Protein AF-A0A0B7F6C9-F1 (afdb_monomer_lite)

Radius of gyration: 16.37 Å; chains: 1; bounding box: 36×38×48 Å

pLDDT: mean 70.22, std 18.42, range [18.95, 94.69]

Foldseek 3Di:
DAQDFDLWDADPPAWIQGSLRDIDGHDNVVSVLLVVLLVVLQVDQWADADVVGGTAQAFDDPDDDWDKDWDWDDDPPDIDIYIYTPDDLPGFATPDDRVPRGGHDPSVSVNVVVSCVSVPPPDDPDDDNPPPVVVVVCVVPVDPPPDDPPDPVVPD

Sequence (156 aa):
MIASGASLTLFRPDIAIDAMGRVLVLKQVDWNALTEIAEEITSLPKPKARPYHPSAWEMNQDVFCVPAQDIYVFKSNVSSVVRVRGWRGERSQLSYPVGNITNLPDSLHSLLIYSREVWRNYIAYREGANKVILDEVRRMFPVEPIHDEHSLDDLD

Secondary structure (DSSP, 8-state):
------SEEEETTTEEEETT--EEEPPHHHHHHHHHHHHHHHHSPPPPPBTTB-S-EEBP-S-S---EEEEEEEETTEEEEEEEES--SS--EEEEEETTEEE--HHHHHHHHHHHHTTTT--TT---S-HHHHHHHHHHS-PPP-S----GGG--

Structure (mmCIF, N/CA/C/O backbone):
data_AF-A0A0B7F6C9-F1
#
_entry.id   AF-A0A0B7F6C9-F1
#
loop_
_atom_site.group_PDB
_atom_site.id
_atom_site.type_symbol
_atom_site.label_atom_id
_atom_site.label_alt_id
_atom_site.label_comp_id
_atom_site.label_asym_id
_atom_site.label_entity_id
_atom_site.label_seq_id
_atom_site.pdbx_PDB_ins_code
_atom_site.Cartn_x
_atom_site.Cartn_y
_atom_site.Cartn_z
_atom_site.occupancy
_atom_site.B_iso_or_equiv
_atom_site.auth_seq_id
_atom_site.auth_comp_id
_atom_site.auth_asym_id
_atom_site.auth_atom_id
_atom_site.pdbx_PDB_model_num
ATOM 1 N N . MET A 1 1 ? -1.806 3.232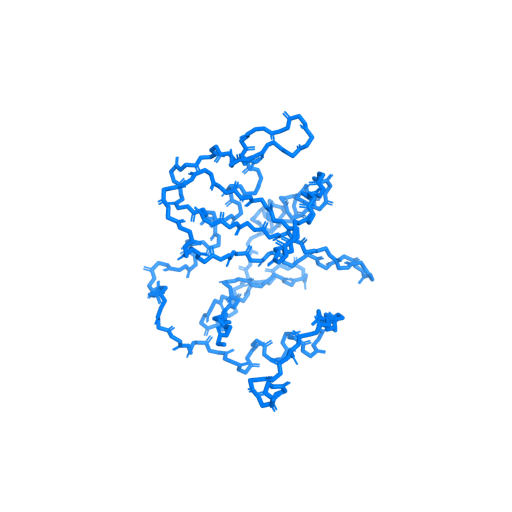 -22.338 1.00 18.95 1 MET A N 1
ATOM 2 C CA . MET A 1 1 ? -1.340 1.862 -22.015 1.00 18.95 1 MET A CA 1
ATOM 3 C C . MET A 1 1 ? -1.062 1.803 -20.516 1.00 18.95 1 MET A C 1
ATOM 5 O O . MET A 1 1 ? -0.039 2.305 -20.067 1.00 18.95 1 MET A O 1
ATOM 9 N N . ILE A 1 2 ? -2.031 1.339 -19.725 1.00 22.33 2 ILE A N 1
ATOM 10 C CA . ILE A 1 2 ? -1.971 1.350 -18.255 1.00 22.33 2 ILE A CA 1
ATOM 11 C C . ILE A 1 2 ? -1.698 -0.087 -17.806 1.00 22.33 2 ILE A C 1
ATOM 13 O O . ILE A 1 2 ? -2.549 -0.961 -17.968 1.00 22.33 2 ILE A O 1
ATOM 17 N N . ALA A 1 3 ? -0.495 -0.338 -17.286 1.00 25.12 3 ALA A N 1
ATOM 18 C CA . ALA A 1 3 ? -0.100 -1.642 -16.764 1.00 25.12 3 ALA A CA 1
ATOM 19 C C . ALA A 1 3 ? -0.990 -1.988 -15.563 1.00 25.12 3 ALA A C 1
ATOM 21 O O . ALA A 1 3 ? -0.864 -1.392 -14.496 1.00 25.12 3 ALA A O 1
ATOM 22 N N . SER A 1 4 ? -1.928 -2.916 -15.754 1.00 38.97 4 SER A N 1
ATOM 23 C CA . SER A 1 4 ? -2.851 -3.346 -14.708 1.00 38.97 4 SER A CA 1
ATOM 24 C C . SER A 1 4 ? -2.540 -4.761 -14.240 1.00 38.97 4 SER A C 1
ATOM 26 O O . SER A 1 4 ? -2.589 -5.714 -15.011 1.00 38.97 4 SER A O 1
ATOM 28 N N . GLY A 1 5 ? -2.234 -4.872 -12.950 1.00 47.72 5 GLY A N 1
ATOM 29 C CA . GLY A 1 5 ? -2.120 -6.114 -12.196 1.00 47.72 5 GLY A CA 1
ATOM 30 C C . GLY A 1 5 ? -2.383 -5.802 -10.725 1.00 47.72 5 GLY A C 1
ATOM 31 O O . GLY A 1 5 ? -1.771 -4.882 -10.190 1.00 47.72 5 GLY A O 1
ATOM 32 N N . ALA A 1 6 ? -3.312 -6.508 -10.078 1.00 54.06 6 ALA A N 1
ATOM 33 C CA . ALA A 1 6 ? -3.417 -6.495 -8.620 1.00 54.06 6 ALA A CA 1
ATOM 34 C C . ALA A 1 6 ? -2.443 -7.537 -8.079 1.00 54.06 6 ALA A C 1
ATOM 36 O O . ALA A 1 6 ? -2.493 -8.708 -8.449 1.00 54.06 6 ALA A O 1
ATOM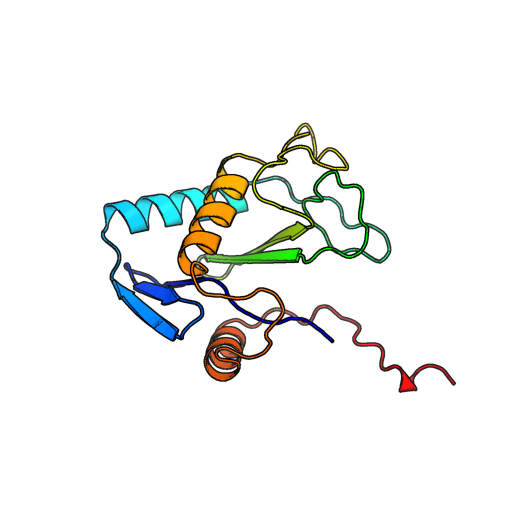 37 N N . SER A 1 7 ? -1.541 -7.085 -7.217 1.00 63.72 7 SER A N 1
ATOM 38 C CA . SER A 1 7 ? -0.492 -7.916 -6.631 1.00 63.72 7 SER A CA 1
ATOM 39 C C . SER A 1 7 ? -1.026 -8.919 -5.612 1.00 63.72 7 SER A C 1
ATOM 41 O O . SER A 1 7 ? -0.518 -10.032 -5.503 1.00 63.72 7 SER A O 1
ATOM 43 N N . LEU A 1 8 ? -2.018 -8.481 -4.841 1.00 69.94 8 LEU A N 1
ATOM 44 C CA . LEU A 1 8 ? -2.608 -9.169 -3.704 1.00 69.94 8 LEU A CA 1
ATOM 45 C C . LEU A 1 8 ? -3.937 -8.474 -3.394 1.00 69.94 8 LEU A C 1
ATOM 47 O O . LEU A 1 8 ? -4.016 -7.246 -3.432 1.00 69.94 8 LEU A O 1
ATOM 51 N N . THR A 1 9 ? -4.982 -9.232 -3.091 1.00 76.56 9 THR A N 1
ATOM 52 C CA . THR A 1 9 ? -6.264 -8.698 -2.614 1.00 76.56 9 THR A CA 1
ATOM 53 C C . THR A 1 9 ? -6.668 -9.431 -1.345 1.00 76.56 9 THR A C 1
ATOM 55 O O . THR A 1 9 ? -6.587 -10.653 -1.295 1.00 76.56 9 THR A O 1
ATOM 58 N N . LEU A 1 10 ? -7.079 -8.690 -0.318 1.00 77.50 10 LEU A N 1
ATOM 59 C CA . LEU A 1 10 ? -7.444 -9.228 0.991 1.00 77.50 10 LEU A CA 1
ATOM 60 C C . LEU A 1 10 ? -8.946 -9.040 1.230 1.00 77.50 10 LEU A C 1
ATOM 62 O O . LEU A 1 10 ? -9.469 -7.942 1.044 1.00 77.50 10 LEU A O 1
ATOM 66 N N . PHE A 1 11 ? -9.629 -10.096 1.665 1.00 80.94 11 PHE A N 1
ATOM 67 C CA . PHE A 1 11 ? -11.056 -10.112 1.972 1.00 80.94 11 PHE A CA 1
ATOM 68 C C . PHE A 1 11 ? -11.287 -10.643 3.382 1.00 80.94 11 PHE A C 1
ATOM 70 O O . PHE A 1 11 ? -10.728 -11.664 3.777 1.00 80.94 11 PHE A O 1
ATOM 77 N N . ARG A 1 12 ? -12.156 -9.967 4.140 1.00 78.25 12 ARG A N 1
ATOM 78 C CA . ARG A 1 12 ? -12.587 -10.473 5.448 1.00 78.25 12 ARG A CA 1
ATOM 79 C C . ARG A 1 12 ? -13.281 -11.838 5.291 1.00 78.25 12 ARG A C 1
ATOM 81 O O . ARG A 1 12 ? -14.013 -12.015 4.317 1.00 78.25 12 ARG A O 1
ATOM 88 N N . PRO A 1 13 ? -13.141 -12.750 6.270 1.00 83.19 13 PRO A N 1
ATOM 89 C CA . PRO A 1 13 ? -12.423 -12.554 7.533 1.00 83.19 13 PRO A CA 1
ATOM 90 C C . PRO A 1 13 ? -10.904 -12.777 7.464 1.00 83.19 13 PRO A C 1
ATOM 92 O O . PRO A 1 13 ? -10.213 -12.162 8.262 1.00 83.19 13 PRO A O 1
ATOM 95 N N . ASP A 1 14 ? -10.391 -13.604 6.554 1.00 84.75 14 ASP A N 1
ATOM 96 C CA . ASP A 1 14 ? -8.978 -14.024 6.520 1.00 84.75 14 ASP A CA 1
ATOM 97 C C . ASP A 1 14 ? -8.531 -14.539 5.137 1.00 84.75 14 ASP A C 1
ATOM 99 O O . ASP A 1 14 ? -7.623 -15.361 5.014 1.00 84.75 14 ASP A O 1
ATOM 103 N N . ILE A 1 15 ? -9.166 -14.062 4.068 1.00 82.50 15 ILE A N 1
ATOM 104 C CA . ILE A 1 15 ? -8.929 -14.543 2.708 1.00 82.50 15 ILE A CA 1
ATOM 105 C C . ILE A 1 15 ? -7.952 -13.624 1.978 1.00 82.50 15 ILE A C 1
ATOM 107 O O . ILE A 1 15 ? -8.111 -12.405 1.961 1.00 82.50 15 ILE A O 1
ATOM 111 N N . ALA A 1 16 ? -6.973 -14.213 1.303 1.00 81.12 16 ALA A N 1
ATOM 112 C CA . ALA A 1 16 ? -6.109 -13.540 0.347 1.00 81.12 16 ALA A CA 1
ATOM 113 C C . ALA A 1 16 ? -6.281 -14.151 -1.047 1.00 81.12 16 ALA A C 1
ATOM 115 O O . ALA A 1 16 ? -6.379 -15.366 -1.198 1.00 81.12 16 ALA A O 1
ATOM 116 N N . ILE A 1 17 ? -6.286 -13.310 -2.074 1.00 75.69 17 ILE A N 1
ATOM 117 C CA . ILE A 1 17 ? -6.212 -13.713 -3.477 1.00 75.69 17 ILE A CA 1
ATOM 118 C C . ILE A 1 17 ? -4.922 -13.138 -4.042 1.00 75.69 17 ILE A C 1
ATOM 120 O O . ILE A 1 17 ? -4.702 -11.927 -3.985 1.00 75.69 17 ILE A O 1
ATOM 124 N N . ASP A 1 18 ? -4.051 -14.000 -4.554 1.00 71.25 18 ASP A N 1
ATOM 125 C CA . ASP A 1 18 ? -2.795 -13.557 -5.151 1.00 71.25 18 ASP A CA 1
ATOM 126 C C . ASP A 1 18 ? -2.933 -13.132 -6.620 1.00 71.25 18 ASP A C 1
ATOM 128 O O . ASP A 1 18 ? -3.974 -13.308 -7.254 1.00 71.25 18 ASP A O 1
ATOM 132 N N . ALA A 1 19 ? -1.845 -12.607 -7.190 1.00 67.62 19 ALA A N 1
ATOM 133 C CA . ALA A 1 19 ? -1.777 -12.211 -8.597 1.00 67.62 19 ALA A CA 1
ATOM 134 C C . ALA A 1 19 ? -2.090 -13.354 -9.594 1.00 67.62 19 ALA A C 1
ATOM 136 O O . ALA A 1 19 ? -2.434 -13.096 -10.747 1.00 67.62 19 ALA A O 1
ATOM 137 N N . MET A 1 20 ? -1.995 -14.623 -9.177 1.00 65.88 20 MET A N 1
ATOM 138 C CA . MET A 1 20 ? -2.362 -15.786 -9.995 1.00 65.88 20 MET A CA 1
ATOM 139 C C . MET A 1 20 ? -3.829 -16.204 -9.818 1.00 65.88 20 MET A C 1
ATOM 141 O O . MET A 1 20 ? -4.281 -17.120 -10.504 1.00 65.88 20 MET A O 1
ATOM 145 N N . GLY A 1 21 ? -4.588 -15.527 -8.955 1.00 67.88 21 GLY A N 1
ATOM 146 C CA . GLY A 1 21 ? -5.972 -15.869 -8.639 1.00 67.88 21 GLY A CA 1
ATOM 147 C C . GLY A 1 21 ? -6.109 -17.029 -7.655 1.00 67.88 21 GLY A C 1
ATOM 148 O O . GLY A 1 21 ? -7.206 -17.561 -7.490 1.00 67.88 21 GLY A O 1
ATOM 149 N N . ARG A 1 22 ? -5.017 -17.454 -7.006 1.00 70.88 22 ARG A N 1
ATOM 150 C CA . ARG A 1 22 ? -5.076 -18.498 -5.980 1.00 70.88 22 ARG A CA 1
ATOM 151 C C . ARG A 1 22 ? -5.668 -17.906 -4.711 1.00 70.88 22 ARG A C 1
ATOM 153 O O . ARG A 1 22 ? -5.214 -16.865 -4.238 1.00 70.88 22 ARG A O 1
ATOM 160 N N . VAL A 1 23 ? -6.655 -18.604 -4.162 1.00 79.56 23 VAL A N 1
ATOM 161 C CA . VAL A 1 23 ? -7.271 -18.270 -2.879 1.00 79.56 23 VAL A CA 1
ATOM 162 C C . VAL A 1 23 ? -6.448 -18.902 -1.760 1.00 79.56 23 VAL A C 1
ATOM 164 O O . VAL A 1 23 ? -6.181 -20.104 -1.775 1.00 79.56 23 VAL A O 1
ATOM 167 N N . LEU A 1 24 ? -6.043 -18.086 -0.797 1.00 78.88 24 LEU A N 1
ATOM 168 C CA . LEU A 1 24 ? -5.267 -18.457 0.376 1.00 78.88 24 LEU A CA 1
ATOM 169 C C . LEU A 1 24 ? -6.075 -18.089 1.622 1.00 78.88 24 LEU A C 1
ATOM 171 O O . LEU A 1 24 ? -6.618 -16.989 1.704 1.00 78.88 24 LEU A O 1
ATOM 175 N N . VAL A 1 25 ? -6.131 -18.996 2.594 1.00 85.50 25 VAL A N 1
ATOM 176 C CA . VAL A 1 25 ? -6.658 -18.701 3.933 1.00 85.50 25 VAL A CA 1
ATOM 177 C C . VAL A 1 25 ? -5.468 -18.341 4.813 1.00 85.50 25 VAL A C 1
ATOM 179 O O . VAL A 1 25 ? -4.543 -19.144 4.969 1.00 85.50 25 VAL A O 1
ATOM 182 N N . LEU A 1 26 ? -5.452 -17.118 5.330 1.00 80.06 26 LEU A N 1
ATOM 183 C CA . LEU A 1 26 ? -4.373 -16.610 6.166 1.00 80.06 26 LEU A CA 1
ATOM 184 C C . LEU A 1 26 ? -4.547 -17.088 7.604 1.00 80.06 26 LEU A C 1
ATOM 186 O O . LEU A 1 26 ? -5.656 -17.282 8.093 1.00 80.06 26 LEU A O 1
ATOM 190 N N . LYS A 1 27 ? -3.437 -17.231 8.332 1.00 84.56 27 LYS A N 1
ATOM 191 C CA . LYS A 1 27 ? -3.532 -17.382 9.785 1.00 84.56 27 LYS A CA 1
ATOM 192 C C . LYS A 1 27 ? -4.054 -16.075 10.370 1.00 84.56 27 LYS A C 1
ATOM 194 O O . LYS A 1 27 ? -3.673 -15.000 9.913 1.00 84.56 27 LYS A O 1
ATOM 199 N N . GLN A 1 28 ? -4.826 -16.159 11.452 1.00 86.94 28 GLN A N 1
ATOM 200 C CA . GLN A 1 28 ? -5.374 -14.972 12.116 1.00 86.94 28 GLN A CA 1
ATOM 201 C C . GLN A 1 28 ? -4.294 -13.947 12.501 1.00 86.94 28 GLN A C 1
ATOM 203 O O . GLN A 1 28 ? -4.524 -12.746 12.410 1.00 86.94 28 GLN A O 1
ATOM 208 N N . VAL A 1 29 ? -3.107 -14.413 12.907 1.00 84.56 29 VAL A N 1
ATOM 209 C CA . VAL A 1 29 ? -1.968 -13.539 13.229 1.00 84.56 29 VAL A CA 1
ATOM 210 C C . VAL A 1 29 ? -1.488 -12.740 12.012 1.00 84.56 29 VAL A C 1
ATOM 212 O O . VAL A 1 29 ? -1.283 -11.535 12.126 1.00 84.56 29 VAL A O 1
ATOM 215 N N . ASP A 1 30 ? -1.393 -13.380 10.845 1.00 82.56 30 ASP A N 1
ATOM 216 C CA . ASP A 1 30 ? -0.950 -12.743 9.601 1.00 82.56 30 ASP A CA 1
ATOM 217 C C . ASP A 1 30 ? -2.027 -11.781 9.079 1.00 82.56 30 ASP A C 1
ATOM 219 O O . ASP A 1 30 ? -1.729 -10.665 8.655 1.00 82.56 30 ASP A O 1
ATOM 223 N N . TRP A 1 31 ? -3.299 -12.183 9.176 1.00 85.06 31 TRP A N 1
ATOM 224 C CA . TRP A 1 31 ? -4.434 -11.327 8.839 1.00 85.06 31 TRP A CA 1
ATOM 225 C C . TRP A 1 31 ? -4.469 -10.052 9.688 1.00 85.06 31 TRP A C 1
ATOM 227 O O . TRP A 1 31 ? -4.645 -8.952 9.155 1.00 85.06 31 TRP A O 1
ATOM 237 N N . ASN A 1 32 ? -4.295 -10.188 11.005 1.00 85.94 32 ASN A N 1
ATOM 238 C CA . ASN A 1 32 ? -4.296 -9.053 11.921 1.00 85.94 32 ASN A CA 1
ATOM 239 C C . ASN A 1 32 ? -3.156 -8.085 11.586 1.00 85.94 32 ASN A C 1
ATOM 241 O O . ASN A 1 32 ? -3.415 -6.891 11.469 1.00 85.94 32 ASN A O 1
ATOM 245 N N . ALA A 1 33 ? -1.944 -8.597 11.345 1.00 83.88 33 ALA A N 1
ATOM 246 C CA . ALA A 1 33 ? -0.794 -7.774 10.975 1.00 83.88 33 ALA A CA 1
ATOM 247 C C . ALA A 1 33 ? -1.022 -7.008 9.658 1.00 83.88 33 ALA A C 1
ATOM 249 O O . ALA A 1 33 ? -0.777 -5.806 9.583 1.00 83.88 33 ALA A O 1
ATOM 250 N N . LEU A 1 34 ? -1.548 -7.672 8.622 1.00 82.69 34 LEU A N 1
ATOM 251 C CA . LEU A 1 34 ? -1.848 -7.021 7.341 1.00 82.69 34 LEU A CA 1
ATOM 252 C C . LEU A 1 34 ? -2.967 -5.980 7.465 1.00 82.69 34 LEU A C 1
ATOM 254 O O . LEU A 1 34 ? -2.905 -4.935 6.819 1.00 82.69 34 LEU A O 1
ATOM 258 N N . THR A 1 35 ? -3.976 -6.249 8.294 1.00 82.81 35 THR A N 1
ATOM 259 C CA . THR A 1 35 ? -5.075 -5.307 8.543 1.00 82.81 35 THR A CA 1
ATOM 260 C C . THR A 1 35 ? -4.590 -4.085 9.318 1.00 82.81 35 THR A C 1
ATOM 262 O O . THR A 1 35 ? -4.949 -2.970 8.955 1.00 82.81 35 THR A O 1
ATOM 265 N N . GLU A 1 36 ? -3.751 -4.271 10.336 1.00 85.69 36 GLU A N 1
ATOM 266 C CA . GLU A 1 36 ? -3.156 -3.182 11.118 1.00 85.69 36 GLU A CA 1
ATOM 267 C C . GLU A 1 36 ? -2.307 -2.262 10.232 1.00 85.69 36 GLU A C 1
ATOM 269 O O . GLU A 1 36 ? -2.519 -1.050 10.221 1.00 85.69 36 GLU A O 1
ATOM 274 N N . ILE A 1 37 ? -1.443 -2.839 9.387 1.00 85.00 37 ILE A N 1
ATOM 275 C CA . ILE A 1 37 ? -0.663 -2.080 8.400 1.00 85.00 37 ILE A CA 1
ATOM 276 C C . ILE A 1 37 ? -1.592 -1.341 7.429 1.00 85.00 37 ILE A C 1
ATOM 278 O O . ILE A 1 37 ? -1.375 -0.163 7.147 1.00 85.00 37 ILE A O 1
ATOM 282 N N . ALA A 1 38 ? -2.639 -2.001 6.920 1.00 83.62 38 ALA A N 1
ATOM 283 C CA . ALA A 1 38 ? -3.600 -1.375 6.014 1.00 83.62 38 ALA A CA 1
ATOM 284 C C . ALA A 1 38 ? -4.335 -0.194 6.672 1.00 83.62 38 ALA A C 1
ATOM 286 O O . ALA A 1 38 ? -4.582 0.814 6.016 1.00 83.62 38 ALA A O 1
ATOM 287 N N . GLU A 1 39 ? -4.672 -0.281 7.958 1.00 84.19 39 GLU A N 1
ATOM 288 C CA . GLU A 1 39 ? -5.281 0.824 8.699 1.00 84.19 39 GLU A CA 1
ATOM 289 C C . GLU A 1 39 ? -4.292 1.972 8.912 1.00 84.19 39 GLU A C 1
ATOM 291 O O . GLU A 1 39 ? -4.631 3.129 8.636 1.00 84.19 39 GLU A O 1
ATOM 296 N N . GLU A 1 40 ? -3.057 1.666 9.305 1.00 87.50 40 GLU A N 1
ATOM 297 C CA . GLU A 1 40 ? -2.011 2.663 9.518 1.00 87.50 40 GLU A CA 1
ATOM 298 C C . GLU A 1 40 ? -1.766 3.492 8.251 1.00 87.50 40 GLU A C 1
ATOM 300 O O . GLU A 1 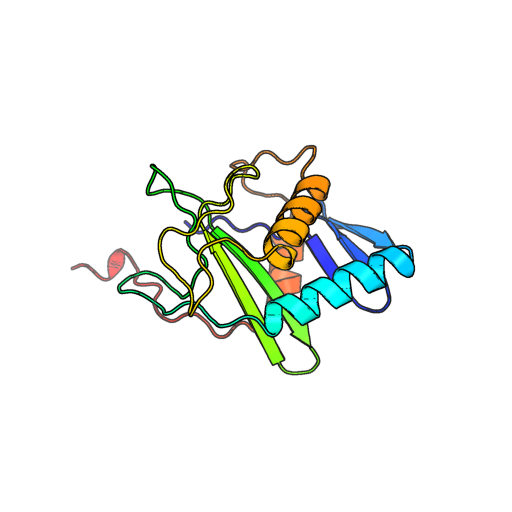40 ? -1.812 4.725 8.298 1.00 87.50 40 GLU A O 1
ATOM 305 N N . ILE A 1 41 ? -1.618 2.849 7.087 1.00 86.56 41 ILE A N 1
ATOM 306 C CA . ILE A 1 41 ? -1.339 3.572 5.838 1.00 86.56 41 ILE A CA 1
ATOM 307 C C . ILE A 1 41 ? -2.478 4.504 5.410 1.00 86.56 41 ILE A C 1
ATOM 309 O O . ILE A 1 41 ? -2.230 5.494 4.723 1.00 86.56 41 ILE A O 1
ATOM 313 N N . THR A 1 42 ? -3.723 4.232 5.822 1.00 84.75 42 THR A N 1
ATOM 314 C CA . THR A 1 42 ? -4.860 5.127 5.541 1.00 84.75 42 THR A CA 1
ATOM 315 C C . THR A 1 42 ? -4.885 6.368 6.426 1.00 84.75 42 THR A C 1
ATOM 317 O O . THR A 1 42 ? -5.538 7.349 6.071 1.00 84.75 42 THR A O 1
ATOM 320 N N . SER A 1 43 ? -4.163 6.341 7.547 1.00 88.12 43 SER A N 1
ATOM 321 C CA . SER A 1 43 ? -4.009 7.478 8.460 1.00 88.12 43 SER A CA 1
ATOM 322 C C . SER A 1 43 ? -2.848 8.404 8.080 1.00 88.12 43 SER A C 1
ATOM 324 O O . SER A 1 43 ? -2.757 9.526 8.582 1.00 88.12 43 SER A O 1
ATOM 326 N N . LEU A 1 44 ? -1.972 7.959 7.171 1.00 89.69 44 LEU A N 1
ATOM 327 C CA . LEU A 1 44 ? -0.832 8.740 6.713 1.00 89.69 44 LEU A CA 1
ATOM 328 C C . LEU A 1 44 ? -1.277 10.015 5.977 1.00 89.69 44 LEU A C 1
ATOM 330 O O . LEU A 1 44 ? -2.292 10.021 5.270 1.00 89.69 44 LEU A O 1
ATOM 334 N N . PRO A 1 45 ? -0.497 11.108 6.079 1.00 90.44 45 PRO A N 1
ATOM 335 C CA . PRO A 1 45 ? -0.784 12.320 5.330 1.00 90.44 45 PRO A CA 1
ATOM 336 C C . PRO A 1 45 ? -0.750 12.037 3.826 1.00 90.44 45 PRO A C 1
ATOM 338 O O . PRO A 1 45 ? 0.160 11.385 3.315 1.00 90.44 45 PRO A O 1
ATOM 341 N N . LYS A 1 46 ? -1.731 12.570 3.094 1.00 87.81 46 LYS A N 1
ATOM 342 C CA . LYS A 1 46 ? -1.757 12.447 1.635 1.00 87.81 46 LYS A CA 1
ATOM 343 C C . LYS A 1 46 ? -0.682 13.352 1.016 1.00 87.81 46 LYS A C 1
ATOM 345 O O . LYS A 1 46 ? -0.666 14.552 1.310 1.00 87.81 46 LYS A O 1
ATOM 350 N N . PRO A 1 47 ? 0.184 12.830 0.130 1.00 89.38 47 PRO A N 1
ATOM 351 C CA . PRO A 1 47 ? 1.065 13.662 -0.682 1.00 89.38 47 PRO A CA 1
ATOM 352 C C . PRO A 1 47 ? 0.260 14.700 -1.470 1.00 89.38 47 PRO A C 1
ATOM 354 O O . PRO A 1 47 ? -0.875 14.447 -1.881 1.00 89.38 47 PRO A O 1
ATOM 357 N N . LYS A 1 48 ? 0.826 15.879 -1.724 1.00 84.50 48 LYS A N 1
ATOM 358 C CA . LYS A 1 48 ? 0.161 16.851 -2.602 1.00 84.50 48 LYS A CA 1
ATOM 359 C C . LYS A 1 48 ? 0.219 16.358 -4.047 1.00 84.50 48 LYS A C 1
ATOM 361 O O . LYS A 1 48 ? 1.274 15.918 -4.500 1.00 84.50 48 LYS A O 1
ATOM 366 N N . ALA A 1 49 ? -0.898 16.459 -4.764 1.00 80.94 49 ALA A N 1
ATOM 367 C CA . ALA A 1 49 ? -0.897 16.285 -6.212 1.00 80.94 49 ALA A CA 1
ATOM 368 C C . ALA A 1 49 ? -0.015 17.363 -6.866 1.00 80.94 49 ALA A C 1
ATOM 370 O O . ALA A 1 49 ? 0.092 18.483 -6.356 1.00 80.94 49 ALA A O 1
ATOM 371 N N . ARG A 1 50 ? 0.623 17.021 -7.985 1.00 72.12 50 ARG A N 1
ATOM 372 C CA . ARG A 1 50 ? 1.453 17.932 -8.783 1.00 72.12 50 ARG A CA 1
ATOM 373 C C . ARG A 1 50 ? 0.867 18.059 -10.191 1.00 72.12 50 ARG A C 1
ATOM 375 O O . ARG A 1 50 ? 0.097 17.191 -10.599 1.00 72.12 50 ARG A O 1
ATOM 382 N N . PRO A 1 51 ? 1.215 19.110 -10.954 1.00 66.50 51 PRO A N 1
ATOM 383 C CA . PRO A 1 51 ? 0.816 19.200 -12.355 1.00 66.50 51 PRO A CA 1
ATOM 384 C C . PRO A 1 51 ? 1.173 17.902 -13.090 1.00 66.50 51 PRO A C 1
ATOM 386 O O . PRO A 1 51 ? 2.303 17.430 -12.976 1.00 66.50 51 PRO A O 1
ATOM 389 N N . TYR A 1 52 ? 0.197 17.310 -13.786 1.00 66.81 52 TYR A N 1
ATOM 390 C CA . TYR A 1 52 ? 0.334 16.056 -14.546 1.00 66.81 52 TYR A CA 1
ATOM 391 C C . TYR A 1 52 ? 0.634 14.790 -13.719 1.00 66.81 52 TYR A C 1
ATOM 393 O O . TYR A 1 52 ? 0.813 13.706 -14.283 1.00 66.81 52 TYR A O 1
ATOM 401 N N . HIS A 1 53 ? 0.669 14.883 -12.383 1.00 68.31 53 HIS A N 1
ATOM 402 C CA . HIS A 1 53 ? 0.933 13.750 -11.502 1.00 68.31 53 HIS A CA 1
ATOM 403 C C . HIS A 1 53 ? -0.052 13.692 -10.323 1.00 68.31 53 HIS A C 1
ATOM 405 O O . HIS A 1 53 ? -0.065 14.578 -9.463 1.00 68.31 53 HIS A O 1
ATOM 411 N N . PRO A 1 54 ? -0.854 12.621 -10.227 1.00 75.56 54 PRO A N 1
ATOM 412 C CA . PRO A 1 54 ? -1.723 12.405 -9.076 1.00 75.56 54 PRO A CA 1
ATOM 413 C C . PRO A 1 54 ? -0.902 12.245 -7.790 1.00 75.56 54 PRO A C 1
ATOM 415 O O . PRO A 1 54 ? 0.279 11.903 -7.833 1.00 75.56 54 PRO A O 1
ATOM 418 N N . SER A 1 55 ? -1.549 12.480 -6.645 1.00 84.81 55 SER A N 1
ATOM 419 C CA . SER A 1 55 ? -0.948 12.334 -5.312 1.00 84.81 55 SER A CA 1
ATOM 420 C C . SER A 1 55 ? -0.234 10.983 -5.169 1.00 84.81 55 SER A C 1
ATOM 422 O O . SER A 1 55 ? -0.858 9.931 -5.309 1.00 84.81 55 SER A O 1
ATOM 424 N N . ALA A 1 56 ? 1.077 11.021 -4.923 1.00 89.31 56 ALA A N 1
ATOM 425 C CA . ALA A 1 56 ? 1.915 9.837 -4.792 1.00 89.31 56 ALA A CA 1
ATOM 426 C C . ALA A 1 56 ? 3.092 10.082 -3.841 1.00 89.31 56 ALA A C 1
ATOM 428 O O . ALA A 1 56 ? 3.656 11.176 -3.792 1.00 89.31 56 ALA A O 1
ATOM 429 N N . TRP A 1 57 ? 3.480 9.039 -3.111 1.00 91.25 57 TRP A N 1
ATOM 430 C CA . TRP A 1 57 ? 4.754 8.961 -2.407 1.00 91.25 57 TRP A CA 1
ATOM 431 C C . TRP A 1 57 ? 5.841 8.681 -3.443 1.00 91.25 57 TRP A C 1
ATOM 433 O O . TRP A 1 57 ? 5.966 7.562 -3.944 1.00 91.25 57 TRP A O 1
ATOM 443 N N . GLU A 1 58 ? 6.575 9.718 -3.829 1.00 89.56 58 GLU A N 1
ATOM 444 C CA . GLU A 1 58 ? 7.598 9.620 -4.868 1.00 89.56 58 GLU A CA 1
ATOM 445 C C . GLU A 1 58 ? 8.964 9.346 -4.250 1.00 89.56 58 GLU A C 1
ATOM 447 O O . GLU A 1 58 ? 9.458 10.127 -3.438 1.00 89.56 58 GLU A O 1
ATOM 452 N N . MET A 1 59 ? 9.576 8.236 -4.653 1.00 90.19 59 MET A N 1
ATOM 453 C CA . MET A 1 59 ? 10.904 7.837 -4.199 1.00 90.19 59 MET A CA 1
ATOM 454 C C . MET A 1 59 ? 11.992 8.620 -4.932 1.00 90.19 59 MET A C 1
ATOM 456 O O . MET A 1 59 ? 11.901 8.807 -6.149 1.00 90.19 59 MET A O 1
ATOM 460 N N . ASN A 1 60 ? 13.042 9.008 -4.204 1.00 88.25 60 ASN A N 1
ATOM 461 C CA . ASN A 1 60 ? 14.211 9.673 -4.769 1.00 88.25 60 ASN A CA 1
ATOM 462 C C . ASN A 1 60 ? 14.974 8.713 -5.692 1.00 88.25 60 ASN A C 1
ATOM 464 O O . ASN A 1 60 ? 15.468 7.657 -5.273 1.00 88.25 60 ASN A O 1
ATOM 468 N N . GLN A 1 61 ? 15.051 9.069 -6.969 1.00 79.62 61 GLN A N 1
ATOM 469 C CA . GLN A 1 61 ? 15.569 8.193 -8.008 1.00 79.62 61 GLN A CA 1
ATOM 470 C C . GLN A 1 61 ? 16.098 8.964 -9.211 1.00 79.62 61 GLN A C 1
ATOM 472 O O . GLN A 1 61 ? 15.653 10.065 -9.517 1.00 79.62 61 GLN A O 1
ATOM 477 N N . ASP A 1 62 ? 16.982 8.298 -9.946 1.00 77.56 62 ASP A N 1
ATOM 478 C CA . ASP A 1 62 ? 17.692 8.864 -11.093 1.00 77.56 62 ASP A CA 1
ATOM 479 C C . ASP A 1 62 ? 16.931 8.660 -12.423 1.00 77.56 62 ASP A C 1
ATOM 481 O O . ASP A 1 62 ? 17.400 9.059 -13.486 1.00 77.56 62 ASP A O 1
ATOM 485 N N . VAL A 1 63 ? 15.762 8.003 -12.388 1.00 70.94 63 VAL A N 1
ATOM 486 C CA . VAL A 1 63 ? 14.994 7.590 -13.577 1.00 70.94 63 VAL A CA 1
ATOM 487 C C . VAL A 1 63 ? 13.537 8.043 -13.475 1.00 70.94 63 VAL A C 1
ATOM 489 O O . VAL A 1 63 ? 12.852 7.730 -12.506 1.00 70.94 63 VAL A O 1
ATOM 492 N N . PHE A 1 64 ? 13.040 8.716 -14.516 1.00 61.97 64 PHE A N 1
ATOM 493 C CA . PHE A 1 64 ? 11.712 9.347 -14.533 1.00 61.97 64 PHE A CA 1
ATOM 494 C C . PHE A 1 64 ? 10.548 8.411 -14.922 1.00 61.97 64 PHE A C 1
ATOM 496 O O . PHE A 1 64 ? 9.401 8.688 -14.585 1.00 61.97 64 PHE A O 1
ATOM 503 N N . CYS A 1 65 ? 10.815 7.286 -15.597 1.00 66.75 65 CYS A N 1
ATOM 504 C CA . CYS A 1 65 ? 9.790 6.358 -16.105 1.00 66.75 65 CYS A CA 1
ATOM 505 C C . CYS A 1 65 ? 9.712 5.074 -15.272 1.00 66.75 65 CYS A C 1
ATOM 507 O O . CYS A 1 65 ? 10.037 3.986 -15.745 1.00 66.75 65 CYS A O 1
ATOM 509 N N . VAL A 1 66 ? 9.324 5.198 -14.007 1.00 68.31 66 VAL A N 1
ATOM 510 C CA . VAL A 1 66 ? 9.200 4.052 -13.100 1.00 68.31 66 VAL A CA 1
ATOM 511 C C . VAL A 1 66 ? 7.744 3.715 -12.788 1.00 68.31 66 VAL A C 1
ATOM 513 O O . VAL A 1 66 ? 6.906 4.617 -12.695 1.00 68.31 66 VAL A O 1
ATOM 516 N N . PRO A 1 67 ? 7.429 2.423 -12.591 1.00 72.06 67 PRO A N 1
ATOM 517 C CA . PRO A 1 67 ? 6.078 2.008 -12.262 1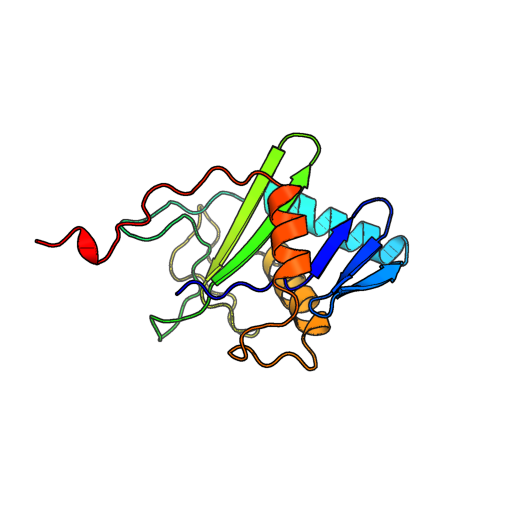.00 72.06 67 PRO A CA 1
ATOM 518 C C . PRO A 1 67 ? 5.630 2.586 -10.913 1.00 72.06 67 PRO A C 1
ATOM 520 O O . PRO A 1 67 ? 6.426 2.781 -9.985 1.00 72.06 67 PRO A O 1
ATOM 523 N N . ALA A 1 68 ? 4.328 2.849 -10.826 1.00 78.62 68 ALA A N 1
ATOM 524 C CA . ALA A 1 68 ? 3.641 3.132 -9.577 1.00 78.62 68 ALA A CA 1
ATOM 525 C C . ALA A 1 68 ? 2.992 1.852 -9.042 1.00 78.62 68 ALA A C 1
ATOM 527 O O . ALA A 1 68 ? 2.594 0.979 -9.812 1.00 78.62 68 ALA A O 1
ATOM 528 N N . GLN A 1 69 ? 2.900 1.760 -7.723 1.00 79.12 69 GLN A N 1
ATOM 529 C CA . GLN A 1 69 ? 2.152 0.739 -7.010 1.00 79.12 69 GLN A CA 1
ATOM 530 C C . GLN A 1 69 ? 1.006 1.427 -6.278 1.00 79.12 69 GLN A C 1
ATOM 532 O O . GLN A 1 69 ? 1.236 2.366 -5.512 1.00 79.12 69 GLN A O 1
ATOM 537 N N . ASP A 1 70 ? -0.210 0.957 -6.537 1.00 81.12 70 ASP A N 1
ATOM 538 C CA . ASP A 1 70 ? -1.428 1.479 -5.930 1.00 81.12 70 ASP A CA 1
ATOM 539 C C . ASP A 1 70 ? -1.959 0.485 -4.910 1.00 81.12 70 ASP A C 1
ATOM 541 O O . ASP A 1 70 ? -2.176 -0.688 -5.214 1.00 81.12 70 ASP A O 1
ATOM 545 N N . ILE A 1 71 ? -2.179 0.977 -3.698 1.00 80.50 71 ILE A N 1
ATOM 546 C CA . ILE A 1 71 ? -2.762 0.223 -2.600 1.00 80.50 71 ILE A CA 1
ATOM 547 C C . ILE A 1 71 ? -4.165 0.766 -2.370 1.00 80.50 71 ILE A C 1
ATOM 549 O O . ILE A 1 71 ? -4.339 1.938 -2.031 1.00 80.50 71 ILE A O 1
ATOM 553 N N . TYR A 1 72 ? -5.157 -0.098 -2.548 1.00 80.75 72 TYR A N 1
ATOM 554 C CA . TYR A 1 72 ? -6.561 0.216 -2.324 1.00 80.75 72 TYR A CA 1
ATOM 555 C C . TYR A 1 72 ? -6.999 -0.401 -0.999 1.00 80.75 72 TYR A C 1
ATOM 557 O O . TYR A 1 72 ? -6.942 -1.618 -0.831 1.00 80.75 72 TYR A O 1
ATOM 565 N N . VAL A 1 73 ? -7.444 0.434 -0.064 1.00 79.25 73 VAL A N 1
ATOM 566 C CA . VAL A 1 73 ? -7.984 -0.006 1.225 1.00 79.25 73 VAL A CA 1
ATOM 567 C C . VAL A 1 73 ? -9.451 0.385 1.294 1.00 79.25 73 VAL A C 1
ATOM 569 O O . VAL A 1 73 ? -9.789 1.568 1.229 1.00 79.25 73 VAL A O 1
ATOM 572 N N . PHE A 1 74 ? -10.321 -0.612 1.439 1.00 75.44 74 PHE A N 1
ATOM 573 C CA . PHE A 1 74 ? -11.762 -0.420 1.565 1.00 75.44 74 PHE A CA 1
ATOM 574 C C . PHE A 1 74 ? -12.198 -0.731 2.992 1.00 75.44 74 PHE A C 1
ATOM 576 O O . PHE A 1 74 ? -12.071 -1.860 3.470 1.00 75.44 74 PHE A O 1
ATOM 583 N N . LYS A 1 75 ? -12.744 0.271 3.681 1.00 70.94 75 LYS A N 1
ATOM 584 C CA . LYS A 1 75 ? -13.332 0.106 5.012 1.00 70.94 75 LYS A CA 1
ATOM 585 C C . LYS A 1 75 ? -14.753 0.647 4.995 1.00 70.94 75 LYS A C 1
ATOM 587 O O . LYS A 1 75 ? -14.976 1.854 4.935 1.00 70.94 75 LYS A O 1
ATOM 592 N N . SER A 1 76 ? -15.714 -0.273 5.053 1.00 69.81 76 SER A N 1
ATOM 593 C CA . SER A 1 76 ? -17.145 0.030 4.951 1.00 69.81 76 SER A CA 1
ATOM 594 C C . SER A 1 76 ? -17.455 0.772 3.642 1.00 69.81 76 SER A C 1
ATOM 596 O O . SER A 1 76 ? -17.379 0.153 2.587 1.00 69.81 76 SER A O 1
ATOM 598 N N . ASN A 1 77 ? -17.720 2.082 3.698 1.00 61.88 77 ASN A N 1
ATOM 599 C CA . ASN A 1 77 ? -18.040 2.925 2.537 1.00 61.88 77 ASN A CA 1
ATOM 600 C C . ASN A 1 77 ? -16.900 3.885 2.157 1.00 61.88 77 ASN A C 1
ATOM 602 O O . ASN A 1 77 ? -17.091 4.765 1.323 1.00 61.88 77 ASN A O 1
ATOM 606 N N . VAL A 1 78 ? -15.735 3.771 2.800 1.00 61.38 78 VAL A N 1
ATOM 607 C CA . VAL A 1 78 ? -14.581 4.631 2.529 1.00 61.38 78 VAL A CA 1
ATOM 608 C C . VAL A 1 78 ? -13.542 3.832 1.758 1.00 61.38 78 VAL A C 1
ATOM 610 O O . VAL A 1 78 ? -13.054 2.806 2.239 1.00 61.38 78 VAL A O 1
ATOM 613 N N . SER A 1 79 ? -13.195 4.323 0.571 1.00 72.75 79 SER A N 1
ATOM 614 C CA . SER A 1 79 ? -12.060 3.848 -0.213 1.00 72.75 79 SER A CA 1
ATOM 615 C C . SER A 1 79 ? -10.887 4.810 -0.064 1.00 72.75 79 SER A C 1
ATOM 617 O O . SER A 1 79 ? -10.999 5.997 -0.383 1.00 72.75 79 SER A O 1
ATOM 619 N N . SER A 1 80 ? -9.748 4.294 0.378 1.00 75.81 80 SER A N 1
ATOM 620 C CA . SER A 1 80 ? -8.484 5.023 0.421 1.00 75.81 80 SER A CA 1
ATOM 621 C C . SER A 1 80 ? -7.532 4.441 -0.610 1.00 75.81 80 SER A C 1
ATOM 623 O O . SER A 1 80 ? -7.334 3.230 -0.661 1.00 75.81 80 SER A O 1
ATOM 625 N N . VAL A 1 81 ? -6.929 5.315 -1.416 1.00 79.62 81 VAL A N 1
ATOM 626 C CA . VAL A 1 81 ? -5.878 4.942 -2.365 1.00 79.62 81 VAL A CA 1
ATOM 627 C C . VAL A 1 81 ? -4.569 5.549 -1.893 1.00 79.62 81 VAL A C 1
ATOM 629 O O . VAL A 1 81 ? -4.476 6.768 -1.723 1.00 79.62 81 VAL A O 1
ATOM 632 N N . VAL A 1 82 ? -3.563 4.702 -1.693 1.00 84.69 82 VAL A N 1
ATOM 633 C CA . VAL A 1 82 ? -2.189 5.129 -1.437 1.00 84.69 82 VAL A CA 1
ATOM 634 C C . VAL A 1 82 ? -1.325 4.704 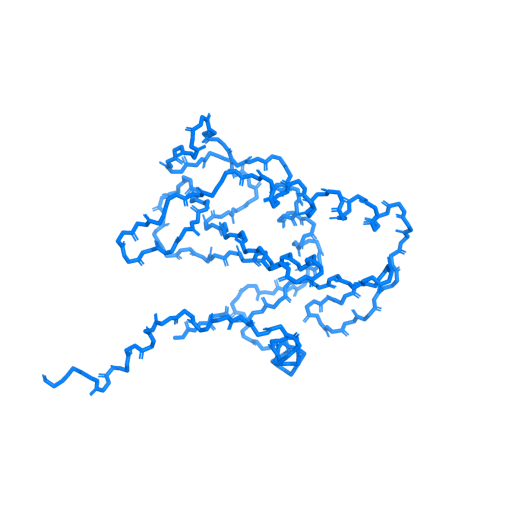-2.612 1.00 84.69 82 VAL A C 1
ATOM 636 O O . VAL A 1 82 ? -1.207 3.520 -2.911 1.00 84.69 82 VAL A O 1
ATOM 639 N N . ARG A 1 83 ? -0.726 5.684 -3.289 1.00 86.44 83 ARG A N 1
ATOM 640 C CA . ARG A 1 83 ? 0.133 5.471 -4.455 1.00 86.44 83 ARG A CA 1
ATOM 641 C C . ARG A 1 83 ? 1.591 5.681 -4.076 1.00 86.44 83 ARG A C 1
ATOM 643 O O . ARG A 1 83 ? 1.931 6.725 -3.523 1.00 86.44 83 ARG A O 1
ATOM 650 N N . VAL A 1 84 ? 2.453 4.729 -4.419 1.00 87.31 84 VAL A N 1
ATOM 651 C CA . VAL A 1 84 ? 3.911 4.822 -4.247 1.00 87.31 84 VAL A CA 1
ATOM 652 C C . VAL A 1 84 ? 4.583 4.673 -5.606 1.00 87.31 84 VAL A C 1
ATOM 654 O O . VAL A 1 84 ? 4.304 3.730 -6.340 1.00 87.31 84 VAL A O 1
ATOM 657 N N . ARG A 1 85 ? 5.473 5.597 -5.976 1.00 86.06 85 ARG A N 1
ATOM 658 C CA . ARG A 1 85 ? 6.128 5.620 -7.293 1.00 86.06 85 ARG A CA 1
ATOM 659 C C . ARG A 1 85 ? 7.636 5.487 -7.155 1.00 86.06 85 ARG A C 1
ATOM 661 O O . ARG A 1 85 ? 8.264 6.261 -6.442 1.00 86.06 85 ARG A O 1
ATOM 668 N N . GLY A 1 86 ? 8.225 4.554 -7.905 1.00 82.31 86 GLY A N 1
ATOM 669 C CA . GLY A 1 86 ? 9.682 4.385 -7.954 1.00 82.31 86 GLY A CA 1
ATOM 670 C C . GLY A 1 86 ? 10.294 3.581 -6.822 1.00 82.31 86 GLY A C 1
ATOM 671 O O . GLY A 1 86 ? 11.513 3.571 -6.661 1.00 82.31 86 GLY A O 1
ATOM 672 N N . TRP A 1 87 ? 9.475 2.880 -6.043 1.00 84.56 87 TRP A N 1
ATOM 673 C CA . TRP A 1 87 ? 9.988 2.015 -4.995 1.00 84.56 87 TRP A CA 1
ATOM 674 C C . TRP A 1 87 ? 10.692 0.782 -5.578 1.00 84.56 87 TRP A C 1
ATOM 676 O O . TRP A 1 87 ? 10.140 0.067 -6.416 1.00 84.56 87 TRP A O 1
ATOM 686 N N . ARG A 1 88 ? 11.936 0.547 -5.138 1.00 76.50 88 ARG A N 1
ATOM 687 C CA . ARG A 1 88 ? 12.806 -0.548 -5.612 1.00 76.50 88 ARG A CA 1
ATOM 688 C C . ARG A 1 88 ? 13.274 -1.501 -4.506 1.00 76.50 88 ARG A C 1
ATOM 690 O O . ARG A 1 88 ? 14.103 -2.362 -4.770 1.00 76.50 88 ARG A O 1
ATOM 697 N N . GLY A 1 89 ? 12.739 -1.396 -3.291 1.00 72.44 89 GLY A N 1
ATOM 698 C CA . GLY A 1 89 ? 13.111 -2.269 -2.169 1.00 72.44 89 GLY A CA 1
ATOM 699 C C . GLY A 1 89 ? 14.154 -1.672 -1.232 1.00 72.44 89 GLY A C 1
ATOM 700 O O . GLY A 1 89 ? 13.936 -1.675 -0.028 1.00 72.44 89 GLY A O 1
ATOM 701 N N . GLU A 1 90 ? 15.244 -1.130 -1.779 1.00 71.69 90 GLU A N 1
ATOM 702 C CA . GLU A 1 90 ? 16.424 -0.716 -0.996 1.00 71.69 90 GLU A CA 1
ATOM 703 C C . GLU A 1 90 ? 16.435 0.767 -0.606 1.00 71.69 90 GLU A C 1
ATOM 705 O O . GLU A 1 90 ? 17.046 1.151 0.387 1.00 71.69 90 GLU A O 1
ATOM 710 N N . ARG A 1 91 ? 15.775 1.622 -1.395 1.00 73.19 91 ARG A N 1
ATOM 711 C CA . ARG A 1 91 ? 15.717 3.067 -1.144 1.00 73.19 91 ARG A CA 1
ATOM 712 C C . ARG A 1 91 ? 14.436 3.401 -0.387 1.00 73.19 91 ARG A C 1
ATOM 714 O O . ARG A 1 91 ? 13.358 3.011 -0.830 1.00 73.19 91 ARG A O 1
ATOM 721 N N . SER A 1 92 ? 14.562 4.159 0.700 1.00 86.06 92 SER A N 1
ATOM 722 C CA . SER A 1 92 ? 13.435 4.710 1.462 1.00 86.06 92 SER A CA 1
ATOM 723 C C . SER A 1 92 ? 13.289 6.226 1.300 1.00 86.06 92 SER A C 1
ATOM 725 O O . SER A 1 92 ? 12.215 6.752 1.546 1.00 86.06 92 SER A O 1
ATOM 727 N N . GLN A 1 93 ? 14.310 6.948 0.835 1.00 92.56 93 GLN A N 1
ATOM 728 C CA . GLN A 1 93 ? 14.241 8.407 0.731 1.00 92.56 93 GLN A CA 1
ATOM 729 C C . GLN A 1 93 ? 13.216 8.873 -0.315 1.00 92.56 93 GLN A C 1
ATOM 731 O O . GLN A 1 93 ? 13.190 8.370 -1.441 1.00 92.56 93 GLN A O 1
ATOM 736 N N . LEU A 1 94 ? 12.408 9.873 0.040 1.00 91.31 94 LEU A N 1
ATOM 737 C CA . LEU A 1 94 ? 11.440 10.504 -0.857 1.00 91.31 94 LEU A CA 1
ATOM 738 C C . LEU A 1 94 ? 12.098 11.616 -1.685 1.00 91.31 94 LEU A C 1
ATOM 740 O O . LEU A 1 94 ? 12.979 12.323 -1.198 1.00 91.31 94 LEU A O 1
ATOM 744 N N . SER A 1 95 ? 11.633 11.817 -2.920 1.00 89.06 95 SER A N 1
ATOM 745 C CA . SER A 1 95 ? 12.043 12.944 -3.776 1.00 89.06 95 SER A CA 1
ATOM 746 C C . SER A 1 95 ? 11.664 14.289 -3.163 1.00 89.06 95 SER A C 1
ATOM 748 O O . SER A 1 95 ? 12.340 15.294 -3.370 1.00 89.06 95 SER A O 1
ATOM 750 N N . TYR A 1 96 ? 10.566 14.306 -2.407 1.00 88.81 96 TYR A N 1
ATOM 751 C CA . TYR A 1 96 ? 10.061 15.478 -1.711 1.00 88.81 96 TYR A CA 1
ATOM 752 C C . TYR A 1 96 ? 9.413 15.062 -0.390 1.00 88.81 96 TYR A C 1
ATOM 754 O O . TYR A 1 96 ? 8.799 13.995 -0.330 1.00 88.81 96 TYR A O 1
ATOM 762 N N . PRO A 1 97 ? 9.491 15.903 0.652 1.00 90.50 97 PRO A N 1
ATOM 763 C CA . PRO A 1 97 ? 8.850 15.603 1.919 1.00 90.50 97 PRO A CA 1
ATOM 764 C C . PRO A 1 97 ? 7.318 15.627 1.810 1.00 90.50 97 PRO A C 1
ATOM 766 O O . PRO A 1 97 ? 6.737 16.462 1.108 1.00 90.50 97 PRO A O 1
ATOM 769 N N . VAL A 1 98 ? 6.659 14.744 2.560 1.00 91.88 98 VAL A N 1
ATOM 770 C CA . VAL A 1 98 ? 5.205 14.729 2.770 1.00 91.88 98 VAL A CA 1
ATOM 771 C C . VAL A 1 98 ? 4.936 15.187 4.201 1.00 91.88 98 VAL A C 1
ATOM 773 O O . VAL A 1 98 ? 5.101 14.434 5.160 1.00 91.88 98 VAL A O 1
ATOM 776 N N . GLY A 1 99 ? 4.584 16.463 4.370 1.00 89.19 99 GLY A N 1
ATOM 777 C CA . GLY A 1 99 ? 4.607 17.086 5.695 1.00 89.19 99 GLY A CA 1
ATOM 778 C C . GLY A 1 99 ? 6.034 17.082 6.251 1.00 89.19 99 GLY A C 1
ATOM 779 O O . GLY A 1 99 ? 6.938 17.606 5.607 1.00 89.19 99 GLY A O 1
ATOM 780 N N . ASN A 1 100 ? 6.237 16.446 7.407 1.00 92.31 100 ASN A N 1
ATOM 781 C CA . ASN A 1 100 ? 7.558 16.297 8.036 1.00 92.31 100 ASN A CA 1
ATOM 782 C C . ASN A 1 100 ? 8.268 14.982 7.663 1.00 92.31 100 ASN A C 1
ATOM 784 O O . ASN A 1 100 ? 9.332 14.682 8.197 1.00 92.31 100 ASN A O 1
ATOM 788 N N . ILE A 1 101 ? 7.676 14.177 6.779 1.00 93.44 101 ILE A N 1
ATOM 789 C CA . ILE A 1 101 ? 8.164 12.840 6.441 1.00 93.44 101 ILE A CA 1
ATOM 790 C C . ILE A 1 101 ? 9.068 12.931 5.209 1.00 93.44 101 ILE A C 1
ATOM 792 O O . ILE A 1 101 ? 8.615 13.336 4.141 1.00 93.44 101 ILE A O 1
ATOM 796 N N . THR A 1 102 ? 10.340 12.554 5.350 1.00 94.69 102 THR A N 1
ATOM 797 C CA . THR A 1 102 ? 11.362 12.588 4.280 1.00 94.69 102 THR A CA 1
ATOM 798 C C . THR A 1 102 ? 11.740 11.207 3.744 1.00 94.69 102 THR A C 1
ATOM 800 O O . THR A 1 102 ? 12.352 11.107 2.682 1.00 94.69 102 THR A O 1
ATOM 803 N N . ASN A 1 103 ? 11.356 10.147 4.455 1.00 94.25 103 ASN A N 1
ATOM 804 C CA . ASN A 1 103 ? 11.535 8.756 4.057 1.00 94.25 103 ASN A CA 1
ATOM 805 C C . ASN A 1 103 ? 10.169 8.073 3.981 1.00 94.25 103 ASN A C 1
ATOM 807 O O . ASN A 1 103 ? 9.244 8.460 4.688 1.00 94.25 103 ASN A O 1
ATOM 811 N N . LEU A 1 104 ? 10.040 7.060 3.135 1.00 92.50 104 LEU A N 1
ATOM 812 C CA . LEU A 1 104 ? 8.855 6.229 3.037 1.00 92.50 104 LEU A CA 1
ATOM 813 C C . LEU A 1 104 ? 8.572 5.602 4.414 1.00 92.50 104 LEU A C 1
ATOM 815 O O . LEU A 1 104 ? 9.473 4.963 4.957 1.00 92.50 104 LEU A O 1
ATOM 819 N N . PRO A 1 105 ? 7.364 5.781 4.973 1.00 93.44 105 PRO A N 1
ATOM 820 C CA . PRO A 1 105 ? 6.981 5.162 6.237 1.00 93.44 105 PRO A CA 1
ATOM 821 C C . PRO A 1 105 ? 7.163 3.642 6.223 1.00 93.44 105 PRO A C 1
ATOM 823 O O . PRO A 1 105 ? 6.869 2.991 5.216 1.00 93.44 105 PRO A O 1
ATOM 826 N N . ASP A 1 106 ? 7.589 3.081 7.354 1.00 90.06 106 ASP A N 1
ATOM 827 C CA . ASP A 1 106 ? 7.894 1.651 7.488 1.00 90.06 106 ASP A CA 1
ATOM 828 C C . ASP A 1 106 ? 6.682 0.759 7.183 1.00 90.06 106 ASP A C 1
ATOM 830 O O . ASP A 1 106 ? 6.835 -0.310 6.592 1.00 90.06 106 ASP A O 1
ATOM 834 N N . SER A 1 107 ? 5.469 1.211 7.508 1.00 86.81 107 SER A N 1
ATOM 835 C CA . SER A 1 107 ? 4.219 0.514 7.182 1.00 86.81 107 SER A CA 1
ATOM 836 C C . SER A 1 107 ? 3.983 0.410 5.676 1.00 86.81 107 SER A C 1
ATOM 838 O O . SER A 1 107 ? 3.679 -0.672 5.167 1.00 86.81 107 SER A O 1
ATOM 840 N N . LEU A 1 108 ? 4.211 1.497 4.928 1.00 87.12 108 LEU A N 1
ATOM 841 C CA . LEU A 1 108 ? 4.175 1.460 3.465 1.00 87.12 108 LEU A CA 1
ATOM 842 C C . LEU A 1 108 ? 5.290 0.581 2.910 1.00 87.12 108 LEU 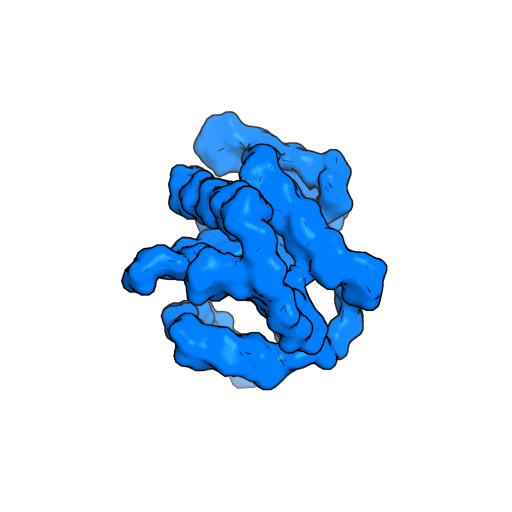A C 1
ATOM 844 O O . LEU A 1 108 ? 5.042 -0.231 2.023 1.00 87.12 108 LEU A O 1
ATOM 848 N N . HIS A 1 109 ? 6.506 0.706 3.438 1.00 86.38 109 HIS A N 1
ATOM 849 C CA . HIS A 1 109 ? 7.638 -0.097 2.984 1.00 86.38 109 HIS A CA 1
ATOM 850 C C . HIS A 1 109 ? 7.381 -1.598 3.171 1.00 86.38 109 HIS A C 1
ATOM 852 O O . HIS A 1 109 ? 7.545 -2.369 2.225 1.00 86.38 109 HIS A O 1
ATOM 858 N N . SER A 1 110 ? 6.897 -1.993 4.348 1.00 83.12 110 SER A N 1
ATOM 859 C CA . SER A 1 110 ? 6.584 -3.379 4.703 1.00 83.12 110 SER A CA 1
ATOM 860 C C . SER A 1 110 ? 5.489 -3.957 3.812 1.00 83.12 110 SER A C 1
ATOM 862 O O . SER A 1 110 ? 5.655 -5.047 3.267 1.00 83.12 110 SER A O 1
ATOM 864 N N . LEU A 1 111 ? 4.405 -3.210 3.574 1.00 81.19 111 LEU A N 1
ATOM 865 C CA . LEU A 1 111 ? 3.323 -3.680 2.709 1.00 81.19 111 LEU A CA 1
ATOM 866 C C . LEU A 1 111 ? 3.794 -3.907 1.267 1.00 81.19 111 LEU A C 1
ATOM 868 O O . LEU A 1 111 ? 3.429 -4.906 0.644 1.00 81.19 111 LEU A O 1
ATOM 872 N N . LEU A 1 112 ? 4.640 -3.017 0.741 1.00 80.38 112 LEU A N 1
ATOM 873 C CA . LEU A 1 112 ? 5.218 -3.178 -0.594 1.00 80.38 112 LEU A CA 1
ATOM 874 C C . LEU A 1 112 ? 6.138 -4.410 -0.656 1.00 80.38 112 LEU A C 1
ATOM 876 O O . LEU A 1 112 ? 6.108 -5.135 -1.653 1.00 80.38 112 LEU A O 1
ATOM 880 N N . ILE A 1 113 ? 6.905 -4.699 0.405 1.00 78.81 113 ILE A N 1
ATOM 881 C CA . ILE A 1 113 ? 7.710 -5.929 0.519 1.00 78.81 113 ILE A CA 1
ATOM 882 C C . ILE A 1 113 ? 6.810 -7.166 0.503 1.00 78.81 113 ILE A C 1
ATOM 884 O O . ILE A 1 113 ? 6.994 -8.018 -0.365 1.00 78.81 113 ILE A O 1
ATOM 888 N N . TYR A 1 114 ? 5.808 -7.245 1.383 1.00 75.00 114 TYR A N 1
ATOM 889 C CA . TYR A 1 114 ? 4.903 -8.398 1.451 1.00 75.00 114 TYR A CA 1
ATOM 890 C C . TYR A 1 114 ? 4.166 -8.620 0.133 1.00 75.00 114 TYR A C 1
ATOM 892 O O . TYR A 1 114 ? 4.079 -9.748 -0.353 1.00 75.00 114 TYR A O 1
ATOM 900 N N . SER A 1 115 ? 3.720 -7.541 -0.516 1.00 69.50 115 SER A N 1
ATOM 901 C CA . SER A 1 115 ? 3.088 -7.635 -1.831 1.00 69.50 115 SER A CA 1
ATOM 902 C C . SER A 1 115 ? 4.026 -8.232 -2.890 1.00 69.50 115 SER A C 1
ATOM 904 O O . SER A 1 115 ? 3.556 -8.955 -3.762 1.00 69.50 115 SER A O 1
ATOM 906 N N . ARG A 1 116 ? 5.349 -8.012 -2.796 1.00 67.44 116 ARG A N 1
ATOM 907 C CA . ARG A 1 116 ? 6.354 -8.618 -3.689 1.00 67.44 116 ARG A CA 1
ATOM 908 C C . ARG A 1 116 ? 6.697 -10.063 -3.345 1.00 67.44 116 ARG A C 1
ATOM 910 O O . ARG A 1 116 ? 7.156 -10.785 -4.225 1.00 67.44 116 ARG A O 1
ATOM 917 N N . GLU A 1 117 ? 6.498 -10.530 -2.120 1.00 62.09 117 GLU A N 1
ATOM 918 C CA . GLU A 1 117 ? 6.722 -11.950 -1.804 1.00 62.09 117 GLU A CA 1
ATOM 919 C C . GLU A 1 117 ? 5.739 -12.850 -2.559 1.00 62.09 117 GLU A C 1
ATOM 921 O O . GLU A 1 117 ? 6.109 -13.916 -3.060 1.00 62.09 117 GLU A O 1
ATOM 926 N N . VAL A 1 118 ? 4.523 -12.343 -2.770 1.00 56.69 118 VAL A N 1
ATOM 927 C CA . VAL A 1 118 ? 3.505 -12.934 -3.647 1.00 56.69 118 VAL A CA 1
ATOM 928 C C . VAL A 1 118 ? 3.972 -12.981 -5.119 1.00 56.69 118 VAL A C 1
ATOM 930 O O . VAL A 1 118 ? 3.492 -13.787 -5.913 1.00 56.69 118 VAL A O 1
ATOM 933 N N . TRP A 1 119 ? 4.975 -12.171 -5.478 1.00 53.34 119 TRP A N 1
ATOM 934 C CA . TRP A 1 119 ? 5.545 -12.020 -6.820 1.00 53.34 119 TRP A CA 1
ATOM 935 C C . TRP A 1 119 ? 6.802 -12.858 -7.062 1.00 53.34 119 TRP A C 1
ATOM 937 O O . TRP A 1 119 ? 7.457 -12.638 -8.077 1.00 53.34 119 TRP A O 1
ATOM 947 N N . ARG A 1 120 ? 7.176 -13.822 -6.204 1.00 46.47 120 ARG A N 1
ATOM 948 C CA . ARG A 1 120 ? 8.438 -14.588 -6.369 1.00 46.47 120 ARG A CA 1
ATOM 949 C C . ARG A 1 120 ? 8.677 -15.171 -7.777 1.00 46.47 120 ARG A C 1
ATOM 951 O O . ARG A 1 120 ? 9.831 -15.364 -8.138 1.00 46.47 120 ARG A O 1
ATOM 958 N N . ASN A 1 121 ? 7.623 -15.375 -8.575 1.00 47.12 121 ASN A N 1
ATOM 959 C CA . ASN A 1 121 ? 7.697 -15.792 -9.984 1.00 47.12 121 ASN A CA 1
ATOM 960 C C . ASN A 1 121 ? 7.061 -14.796 -10.985 1.00 47.12 121 ASN A C 1
ATOM 962 O O . ASN A 1 121 ? 6.946 -15.111 -12.169 1.00 47.12 121 ASN A O 1
ATOM 966 N N . TYR A 1 122 ? 6.608 -13.620 -10.540 1.00 46.06 122 TYR A N 1
ATOM 967 C CA . TYR A 1 122 ? 5.979 -12.618 -11.400 1.00 46.06 122 TYR A CA 1
ATOM 968 C C . TYR A 1 122 ? 7.047 -11.726 -12.039 1.00 46.06 122 TYR A C 1
ATOM 970 O O . TYR A 1 122 ? 7.767 -10.982 -11.371 1.00 46.06 122 TYR A O 1
ATOM 978 N N . ILE A 1 123 ? 7.124 -11.775 -13.365 1.00 47.03 123 ILE A N 1
ATOM 979 C CA . ILE A 1 123 ? 7.966 -10.882 -14.155 1.00 47.03 123 ILE A CA 1
ATOM 980 C C . ILE A 1 123 ? 7.183 -9.581 -14.342 1.00 47.03 123 ILE A C 1
ATOM 982 O O . ILE A 1 123 ? 6.264 -9.518 -15.160 1.00 47.03 123 ILE A O 1
ATOM 986 N N . ALA A 1 124 ? 7.551 -8.538 -13.585 1.00 41.72 124 ALA A N 1
ATOM 987 C CA . ALA A 1 124 ? 7.158 -7.168 -13.907 1.00 41.72 124 ALA A CA 1
ATOM 988 C C . ALA A 1 124 ? 7.451 -6.958 -15.401 1.00 41.72 124 ALA A C 1
ATOM 990 O O . ALA A 1 124 ? 8.554 -7.277 -15.828 1.00 41.72 124 ALA A O 1
ATOM 991 N N . TYR A 1 125 ? 6.465 -6.511 -16.182 1.00 41.69 125 TYR A N 1
ATOM 992 C CA . TYR A 1 125 ? 6.489 -6.363 -17.651 1.00 41.69 125 TYR A CA 1
ATOM 993 C C . TYR A 1 125 ? 5.994 -7.533 -18.522 1.00 41.69 125 TYR A C 1
ATOM 995 O O . TYR A 1 125 ? 5.889 -7.335 -19.731 1.00 41.69 125 TYR A O 1
ATOM 1003 N N . ARG A 1 126 ? 5.581 -8.693 -17.984 1.00 41.41 126 ARG A N 1
ATOM 1004 C CA . ARG A 1 126 ? 4.644 -9.559 -18.733 1.00 41.41 126 ARG A CA 1
ATOM 1005 C C . ARG A 1 126 ? 3.215 -9.183 -18.366 1.00 41.41 126 ARG A C 1
ATOM 1007 O O . ARG A 1 126 ? 2.751 -9.479 -17.270 1.00 41.41 126 ARG A O 1
ATOM 1014 N N . GLU A 1 127 ? 2.540 -8.502 -19.287 1.00 39.78 127 GLU A N 1
ATOM 1015 C CA . GLU A 1 127 ? 1.091 -8.328 -19.245 1.00 39.78 127 GLU A CA 1
ATOM 1016 C C . GLU A 1 127 ? 0.389 -9.680 -19.036 1.00 39.78 127 GLU A C 1
ATOM 1018 O O . GLU A 1 127 ? 0.759 -10.684 -19.647 1.00 39.78 127 GLU A O 1
ATOM 1023 N N . GLY A 1 128 ? -0.668 -9.686 -18.220 1.00 44.06 128 GLY A N 1
ATOM 1024 C CA . GLY A 1 128 ? -1.755 -10.644 -18.418 1.00 44.06 128 GLY A CA 1
ATOM 1025 C C . GLY A 1 128 ? -1.840 -11.850 -17.484 1.00 44.06 128 GLY A C 1
ATOM 1026 O O . GLY A 1 128 ? -2.159 -12.936 -17.956 1.00 44.06 128 GLY A O 1
ATOM 1027 N N . ALA A 1 129 ? -1.694 -11.684 -16.168 1.00 45.09 129 ALA A N 1
ATOM 1028 C CA . ALA A 1 129 ? -2.296 -12.643 -15.238 1.00 45.09 129 ALA A CA 1
ATOM 1029 C C . ALA A 1 129 ? -3.580 -12.045 -14.638 1.00 45.09 129 ALA A C 1
ATOM 1031 O O . ALA A 1 129 ? -3.538 -11.166 -13.785 1.00 45.09 129 ALA A O 1
ATOM 1032 N N . ASN A 1 130 ? -4.725 -12.530 -15.129 1.00 51.16 130 ASN A N 1
ATOM 1033 C CA . ASN A 1 130 ? -6.077 -12.350 -14.583 1.00 51.16 130 ASN A CA 1
ATOM 1034 C C . ASN A 1 130 ? -6.781 -10.994 -14.743 1.00 51.16 130 ASN A C 1
ATOM 1036 O O . ASN A 1 130 ? -7.416 -10.511 -13.808 1.00 51.16 130 ASN A O 1
ATOM 1040 N N . LYS A 1 131 ? -6.838 -10.459 -15.971 1.00 52.12 131 LYS A N 1
ATOM 1041 C CA . LYS A 1 131 ? -7.765 -9.362 -16.323 1.00 52.12 131 LYS A CA 1
ATOM 1042 C C . LYS A 1 131 ? -9.205 -9.613 -15.833 1.00 52.12 131 LYS A C 1
ATOM 1044 O O . LYS A 1 131 ? -9.841 -8.687 -15.362 1.00 52.12 131 LYS A O 1
ATOM 1049 N N . VAL A 1 132 ? -9.672 -10.866 -15.852 1.00 52.44 132 VAL A N 1
ATOM 1050 C CA . VAL A 1 132 ? -11.005 -11.259 -15.357 1.00 52.44 132 VAL A CA 1
ATOM 1051 C C . VAL A 1 132 ? -11.174 -10.984 -13.862 1.00 52.44 132 VAL A C 1
ATOM 1053 O O . VAL A 1 132 ? -12.112 -10.295 -13.492 1.00 52.44 132 VAL A O 1
ATOM 1056 N N . ILE A 1 133 ? -10.259 -11.452 -13.003 1.00 52.19 133 ILE A N 1
ATOM 1057 C CA . ILE A 1 133 ? -10.343 -11.203 -11.551 1.00 52.19 133 ILE A CA 1
ATOM 1058 C C . ILE A 1 133 ? -10.199 -9.710 -11.261 1.00 52.19 133 ILE A C 1
ATOM 1060 O O . ILE A 1 133 ? -10.896 -9.190 -10.401 1.00 52.19 133 ILE A O 1
ATOM 1064 N N . LEU A 1 134 ? -9.341 -9.004 -12.001 1.00 54.03 134 LEU A N 1
ATOM 1065 C CA . LEU A 1 134 ? -9.176 -7.557 -11.857 1.00 54.03 134 LEU A CA 1
ATOM 1066 C C . LEU A 1 134 ? -10.428 -6.789 -12.254 1.00 54.03 134 LEU A C 1
ATOM 1068 O O . LEU A 1 134 ? -10.788 -5.840 -11.570 1.00 54.03 134 LEU A O 1
ATOM 1072 N N . ASP A 1 135 ? -11.089 -7.186 -13.335 1.00 58.53 135 ASP A N 1
ATOM 1073 C CA . ASP A 1 135 ? -12.335 -6.573 -13.778 1.00 58.53 135 ASP A CA 1
ATOM 1074 C C . ASP A 1 135 ? -13.488 -6.931 -12.827 1.00 58.53 135 ASP A C 1
ATOM 1076 O O . ASP A 1 135 ? -14.331 -6.082 -12.560 1.00 58.53 135 ASP A O 1
ATOM 1080 N N . GLU A 1 136 ? -13.493 -8.131 -12.239 1.00 56.22 136 GLU A N 1
ATOM 1081 C CA . GLU A 1 136 ? -14.442 -8.532 -11.193 1.00 56.22 136 GLU A CA 1
ATOM 1082 C C . GLU A 1 136 ? -14.247 -7.696 -9.918 1.00 56.22 136 GLU A C 1
ATOM 1084 O O . GLU A 1 136 ? -15.190 -7.095 -9.414 1.00 56.22 136 GLU A O 1
ATOM 1089 N N . VAL A 1 137 ? -13.003 -7.585 -9.441 1.00 53.66 137 VAL A N 1
ATOM 1090 C CA . VAL A 1 137 ? -12.591 -6.719 -8.329 1.00 53.66 137 VAL A CA 1
ATOM 1091 C C . VAL A 1 137 ? -13.002 -5.277 -8.641 1.00 53.66 137 VAL A C 1
ATOM 1093 O O . VAL A 1 137 ? -13.754 -4.680 -7.884 1.00 53.66 137 VAL A O 1
ATOM 1096 N N . ARG A 1 138 ? -12.642 -4.720 -9.801 1.00 54.09 138 ARG A N 1
ATOM 1097 C CA . ARG A 1 138 ? -13.047 -3.361 -10.210 1.00 54.09 138 ARG A CA 1
ATOM 1098 C C . ARG A 1 138 ? -14.561 -3.170 -10.283 1.00 54.09 138 ARG A C 1
ATOM 1100 O O . ARG A 1 138 ? -15.041 -2.097 -9.952 1.00 54.09 138 ARG A O 1
ATOM 1107 N N . ARG A 1 139 ? -15.331 -4.178 -10.699 1.00 57.16 139 ARG A N 1
ATOM 1108 C CA . ARG A 1 139 ? -16.804 -4.114 -10.676 1.00 57.16 139 ARG A CA 1
ATOM 1109 C C . ARG A 1 139 ? -17.355 -4.108 -9.253 1.00 57.16 139 ARG A C 1
ATOM 1111 O O . ARG A 1 139 ? -18.355 -3.446 -9.005 1.00 57.16 139 ARG A O 1
ATOM 1118 N N . MET A 1 140 ? -16.710 -4.822 -8.331 1.00 49.31 140 MET A N 1
ATOM 1119 C CA . MET A 1 140 ? -17.049 -4.798 -6.904 1.00 49.31 140 MET A CA 1
ATOM 1120 C C . MET A 1 140 ? -16.642 -3.482 -6.224 1.00 49.31 140 MET A C 1
ATOM 1122 O O . MET A 1 140 ? -17.187 -3.146 -5.174 1.00 49.31 140 MET A O 1
ATOM 1126 N N . PHE A 1 141 ? -15.715 -2.730 -6.821 1.00 51.97 141 PHE A N 1
ATOM 1127 C CA . PHE A 1 141 ? -15.158 -1.500 -6.268 1.00 51.97 141 PHE A CA 1
ATOM 1128 C C . PHE A 1 141 ? -15.298 -0.348 -7.274 1.00 51.97 141 PHE A C 1
ATOM 1130 O O . PHE A 1 141 ? -14.369 -0.128 -8.053 1.00 51.97 141 PHE A O 1
ATOM 1137 N N . PRO A 1 142 ? -16.416 0.407 -7.280 1.00 42.81 142 PRO A N 1
ATOM 1138 C CA . PRO A 1 142 ? -16.556 1.581 -8.134 1.00 42.81 142 PRO A CA 1
ATOM 1139 C C . PRO A 1 142 ? -15.521 2.629 -7.711 1.00 42.81 142 PRO A C 1
ATOM 1141 O O . PRO A 1 142 ? -15.741 3.428 -6.806 1.00 42.81 142 PRO A O 1
ATOM 1144 N N . VAL A 1 143 ? -14.348 2.587 -8.335 1.00 43.41 143 VAL A N 1
ATOM 1145 C CA . VAL A 1 143 ? -13.392 3.686 -8.300 1.00 43.41 143 VAL A CA 1
ATOM 1146 C C . VAL A 1 143 ? -14.024 4.765 -9.167 1.00 43.41 143 VAL A C 1
ATOM 1148 O O . VAL A 1 143 ? -14.289 4.510 -10.343 1.00 43.41 143 VAL A O 1
ATOM 1151 N N . GLU A 1 144 ? -14.321 5.934 -8.593 1.00 38.12 144 GLU A N 1
ATOM 1152 C CA . GLU A 1 144 ? -14.714 7.085 -9.406 1.00 38.12 144 GLU A CA 1
ATOM 1153 C C . GLU A 1 144 ? -13.681 7.244 -10.528 1.00 38.12 144 GLU A C 1
ATOM 1155 O O . GLU A 1 144 ? -12.474 7.211 -10.247 1.00 38.12 144 GLU A O 1
ATOM 1160 N N . PRO A 1 145 ? -14.117 7.334 -11.797 1.00 36.75 145 PRO A N 1
ATOM 1161 C CA . PRO A 1 145 ? -13.192 7.488 -12.899 1.00 36.75 145 PRO A CA 1
ATOM 1162 C C . PRO A 1 145 ? -12.328 8.715 -12.618 1.00 36.75 145 PRO A C 1
ATOM 1164 O O . PRO A 1 145 ? -12.832 9.814 -12.388 1.00 36.75 145 PRO A O 1
ATOM 1167 N N . ILE A 1 146 ? -11.010 8.513 -12.608 1.00 36.94 146 ILE A N 1
ATOM 1168 C CA . ILE A 1 146 ? -10.077 9.626 -12.728 1.00 36.94 146 ILE A CA 1
ATOM 1169 C C . ILE A 1 146 ? -10.388 10.207 -14.103 1.00 36.94 146 ILE A C 1
ATOM 1171 O O . ILE A 1 146 ? -10.115 9.561 -15.113 1.00 36.94 146 ILE A O 1
ATOM 1175 N N . HIS A 1 147 ? -11.061 11.355 -14.114 1.00 36.38 147 HIS A N 1
ATOM 1176 C CA . HIS A 1 147 ? -11.369 12.077 -15.333 1.00 36.38 147 HIS A CA 1
ATOM 1177 C C . HIS A 1 147 ? -10.098 12.251 -16.177 1.00 36.38 147 HIS A C 1
ATOM 1179 O O . HIS A 1 147 ? -9.016 12.504 -15.641 1.00 36.38 147 HIS A O 1
ATOM 1185 N N . ASP A 1 148 ? -10.307 12.105 -17.486 1.00 39.59 148 ASP A N 1
ATOM 1186 C CA . ASP A 1 148 ? -9.419 12.428 -18.606 1.00 39.59 148 ASP A CA 1
ATOM 1187 C C . ASP A 1 148 ? -8.574 11.265 -19.154 1.00 39.59 148 ASP A C 1
ATOM 1189 O O . ASP A 1 148 ? -7.343 11.291 -19.199 1.00 39.59 148 ASP A O 1
ATOM 1193 N N . GLU A 1 149 ? -9.267 10.263 -19.706 1.00 35.78 149 GLU A N 1
ATOM 1194 C CA . GLU A 1 149 ? -8.822 9.684 -20.978 1.00 35.78 149 GLU A CA 1
ATOM 1195 C C . GLU A 1 149 ? -9.076 10.728 -22.075 1.00 35.78 149 GLU A C 1
ATOM 1197 O O . GLU A 1 149 ? -10.136 10.747 -22.692 1.00 35.78 149 GLU A O 1
ATOM 1202 N N . HIS A 1 150 ? -8.119 11.627 -22.304 1.00 38.25 150 HIS A N 1
ATOM 1203 C CA . HIS A 1 150 ? -8.047 12.278 -23.608 1.00 38.25 150 HIS A CA 1
ATOM 1204 C C . HIS A 1 150 ? -7.623 11.222 -24.625 1.00 38.25 150 HIS A C 1
ATOM 1206 O O . HIS A 1 150 ? -6.568 10.589 -24.472 1.00 38.25 150 HIS A O 1
ATOM 1212 N N . SER A 1 151 ? -8.472 11.006 -25.629 1.00 37.59 151 SER A N 1
ATOM 1213 C CA . SER A 1 151 ? -8.120 10.176 -26.770 1.00 37.59 151 SER A CA 1
ATOM 1214 C C . SER A 1 151 ? -7.029 10.896 -27.556 1.00 37.59 151 SER A C 1
ATOM 1216 O O . SER A 1 151 ? -7.035 12.118 -27.680 1.00 37.59 151 SER A O 1
ATOM 1218 N N . LEU A 1 152 ? -6.090 10.142 -28.128 1.00 40.47 152 LEU A N 1
ATOM 1219 C CA . LEU A 1 152 ? -5.146 10.694 -29.107 1.00 40.47 152 LEU A CA 1
ATOM 1220 C C . LEU A 1 152 ? -5.856 11.196 -30.379 1.00 40.47 152 LEU A C 1
ATOM 1222 O O . LEU A 1 152 ? -5.230 11.893 -31.168 1.00 40.47 152 LEU A O 1
ATOM 1226 N N . ASP A 1 153 ? -7.143 10.876 -30.538 1.00 48.69 153 ASP A N 1
ATOM 1227 C CA . ASP A 1 153 ? -8.012 11.382 -31.602 1.00 48.69 153 ASP A CA 1
ATOM 1228 C C . ASP A 1 153 ? -8.584 12.786 -31.307 1.00 48.69 153 ASP A C 1
ATOM 1230 O O . ASP A 1 153 ? -9.222 13.368 -32.175 1.00 48.69 153 ASP A O 1
ATOM 1234 N N . ASP A 1 154 ? -8.359 13.350 -30.110 1.00 43.25 154 ASP A N 1
ATOM 1235 C CA . ASP A 1 154 ? -8.821 14.702 -29.740 1.00 43.25 154 ASP A CA 1
ATOM 1236 C C . ASP A 1 154 ? -7.800 15.807 -30.099 1.00 43.25 154 ASP A C 1
ATOM 1238 O O . ASP A 1 154 ? -7.972 16.972 -29.732 1.00 43.25 154 ASP A O 1
ATOM 1242 N N . LEU A 1 155 ? -6.710 15.446 -30.783 1.00 42.53 155 LEU A N 1
ATOM 1243 C CA . LEU A 1 155 ? -5.697 16.374 -31.289 1.00 42.53 155 LEU A CA 1
ATOM 1244 C C . LEU A 1 155 ? -5.828 16.509 -32.812 1.00 42.53 155 LEU A C 1
ATOM 1246 O O . LEU A 1 155 ? -4.995 15.986 -33.552 1.00 42.53 155 LEU A O 1
ATOM 1250 N N . ASP A 1 156 ? -6.871 17.221 -33.242 1.00 44.78 156 ASP A N 1
ATOM 1251 C CA . ASP A 1 156 ? -6.944 17.846 -34.573 1.00 44.78 156 ASP A CA 1
ATOM 1252 C C . ASP A 1 156 ? -6.290 19.242 -34.561 1.00 44.78 156 ASP A C 1
ATOM 1254 O O . ASP A 1 156 ? -6.584 20.044 -33.638 1.00 44.78 156 ASP A O 1
#

Organism: Thanatephorus cucumeris (strain AG1-IB / isolate 7/3/14) (NCBI:txid1108050)